Protein AF-A0A7D7VFI4-F1 (afdb_monomer_lite)

Secondary structure (DSSP, 8-state):
------TTS-HHHHHHHHHHHHHHHTSTT--S--HHHHHHHHHHHHHHHGGG--TTT--HHHHHHHHHHHHHHHHHHHHHHHHHH-------GGGG---SS----PPPPGGGHHHHHHHHHHHHHHHHHTS-HHHHHHHHHHTT--HHHHHHHH---HHHHHHHHHHHHHHHHHTTGGGG--

Sequence (182 aa):
MSKNKYQGINPYVVNQVRYHAYSLMRHSAIHGVEVEDLEQELMLDYLSRKQAYDPEKAKWSTFVDRILNHKCASLIEAARAQKRGSGISDFSLDAWLEDKDGEDNALPDPATEDLTSRDLQIDLEQAVQQMPPHLVLLMVDLRTLSISEISRKTKTPRSTLYGTLSELLGSLKERGFAEYLH

Radius of gyration: 29.18 Å; chains: 1; bounding box: 67×43×74 Å

pLDDT: mean 77.19, std 15.56, range [42.81, 94.88]

Structure (mmCIF, N/CA/C/O backbone):
data_AF-A0A7D7VFI4-F1
#
_entry.id   AF-A0A7D7VFI4-F1
#
loop_
_atom_site.group_PDB
_atom_site.id
_atom_site.type_symbol
_atom_site.label_atom_id
_atom_site.label_alt_id
_atom_site.label_comp_id
_atom_site.label_asym_id
_atom_site.label_entity_id
_atom_site.label_seq_id
_atom_site.pdbx_PDB_ins_code
_atom_site.Cartn_x
_atom_site.Cartn_y
_atom_site.Cartn_z
_atom_site.occupancy
_atom_site.B_iso_or_equiv
_atom_site.auth_seq_id
_atom_site.auth_comp_id
_atom_site.auth_asym_id
_atom_site.auth_atom_id
_atom_site.pdbx_PDB_model_num
ATOM 1 N N . MET A 1 1 ? -15.579 16.647 4.487 1.00 54.84 1 MET A N 1
ATOM 2 C CA . MET A 1 1 ? -16.033 15.671 5.505 1.00 54.84 1 MET A CA 1
ATOM 3 C C . MET A 1 1 ? -16.371 14.392 4.770 1.00 54.84 1 MET A C 1
ATOM 5 O O . MET A 1 1 ? -17.039 14.506 3.751 1.00 54.84 1 MET A O 1
ATOM 9 N N . SER A 1 2 ? -15.909 13.240 5.265 1.00 67.75 2 SER A N 1
ATOM 10 C CA . SER A 1 2 ? -16.168 11.939 4.633 1.00 67.75 2 SER A CA 1
ATOM 11 C C . SER A 1 2 ? -17.663 11.684 4.421 1.00 67.75 2 SER A C 1
ATOM 13 O O . SER A 1 2 ? -18.485 11.972 5.301 1.00 67.75 2 SER A O 1
ATOM 15 N N . LYS A 1 3 ? -18.005 11.136 3.249 1.00 77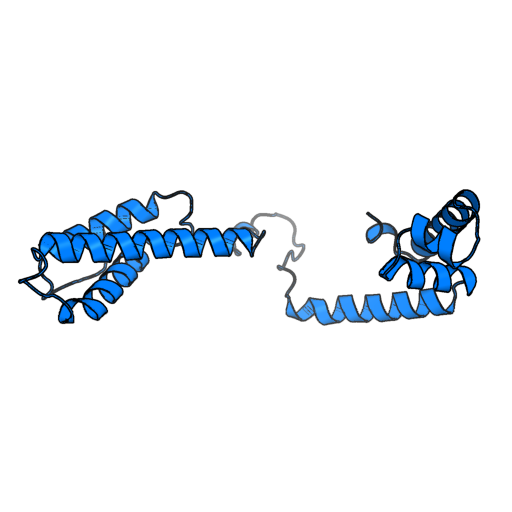.44 3 LYS A N 1
ATOM 16 C CA . LYS A 1 3 ? -19.378 10.739 2.886 1.00 77.44 3 LYS A CA 1
ATOM 17 C C . LYS A 1 3 ? -19.808 9.402 3.510 1.00 77.44 3 LYS A C 1
ATOM 19 O O . LYS A 1 3 ? -21.003 9.094 3.498 1.00 77.44 3 LYS A O 1
ATOM 24 N N . ASN A 1 4 ? -18.879 8.624 4.078 1.00 80.00 4 ASN A N 1
ATOM 25 C CA . ASN A 1 4 ? -19.173 7.306 4.639 1.00 80.00 4 ASN A CA 1
ATOM 26 C C . ASN A 1 4 ? -20.028 7.401 5.913 1.00 80.00 4 ASN A C 1
ATOM 28 O O . ASN A 1 4 ? -19.725 8.133 6.864 1.00 80.00 4 ASN A O 1
ATOM 32 N N . LYS A 1 5 ? -21.104 6.606 5.949 1.00 83.69 5 LYS A N 1
ATOM 33 C CA . LYS A 1 5 ? -22.036 6.523 7.081 1.00 83.69 5 LYS A CA 1
ATOM 34 C C . LYS A 1 5 ? -21.865 5.187 7.801 1.00 83.69 5 LYS A C 1
ATOM 36 O O . LYS A 1 5 ? -22.247 4.148 7.280 1.00 83.69 5 LYS A O 1
ATOM 41 N N . TYR A 1 6 ? -21.364 5.229 9.033 1.00 84.56 6 TYR A N 1
ATOM 42 C CA . TYR A 1 6 ? -21.128 4.044 9.871 1.00 84.56 6 TYR A CA 1
ATOM 43 C C . TYR A 1 6 ? -22.179 3.886 10.980 1.00 84.56 6 TYR A C 1
ATOM 45 O O . TYR A 1 6 ? -21.848 3.676 12.148 1.00 84.56 6 TYR A O 1
ATOM 53 N N . GLN A 1 7 ? -23.462 4.041 10.637 1.00 82.00 7 GLN A N 1
ATOM 54 C CA . GLN A 1 7 ? -24.551 3.886 11.608 1.00 82.00 7 GLN A CA 1
ATOM 55 C C . GLN A 1 7 ? -24.523 2.476 12.223 1.00 82.00 7 GLN A C 1
ATOM 57 O O . GLN A 1 7 ? -24.400 1.485 11.511 1.00 82.00 7 GLN A O 1
ATOM 62 N N . GLY A 1 8 ? -24.608 2.392 13.554 1.00 82.69 8 GLY A N 1
ATOM 63 C CA . GLY A 1 8 ? -24.552 1.123 14.293 1.00 82.69 8 GLY A CA 1
ATOM 64 C C . GLY A 1 8 ? -23.143 0.632 14.656 1.00 82.69 8 GLY A C 1
ATOM 65 O O . GLY A 1 8 ? -23.020 -0.365 15.366 1.00 82.69 8 GLY A O 1
ATOM 66 N N . ILE A 1 9 ? -22.080 1.326 14.237 1.00 88.81 9 ILE A N 1
ATOM 67 C CA . ILE A 1 9 ? -20.708 1.053 14.690 1.00 88.81 9 ILE A CA 1
ATOM 68 C C . ILE A 1 9 ? -20.384 1.903 15.921 1.00 88.81 9 ILE A C 1
ATOM 70 O O . ILE A 1 9 ? -20.854 3.032 16.060 1.00 88.81 9 ILE A O 1
ATOM 74 N N . ASN A 1 10 ? -19.562 1.361 16.825 1.00 88.81 10 ASN A N 1
ATOM 75 C CA . ASN A 1 10 ? -19.103 2.081 18.009 1.00 88.81 10 ASN A CA 1
ATOM 76 C C . ASN A 1 10 ? -18.428 3.417 17.602 1.00 88.81 10 ASN A C 1
ATOM 78 O O . ASN A 1 10 ? -17.465 3.383 16.829 1.00 88.81 10 ASN A O 1
ATOM 82 N N . PRO A 1 11 ? -18.868 4.575 18.141 1.00 89.06 11 PRO A N 1
ATOM 83 C CA . PRO A 1 11 ? -18.319 5.886 17.787 1.00 89.06 11 PRO A CA 1
ATOM 84 C C . PRO A 1 11 ? -16.804 6.014 17.989 1.00 89.06 11 PRO A C 1
ATOM 86 O O . PRO A 1 11 ? -16.144 6.702 17.214 1.00 89.06 11 PRO A O 1
ATOM 89 N N . TYR A 1 12 ? -16.239 5.322 18.986 1.00 89.69 12 TYR A N 1
ATOM 90 C CA . TYR A 1 12 ? -14.790 5.266 19.197 1.00 89.69 12 TYR A CA 1
ATOM 91 C C . TYR A 1 12 ? -14.075 4.712 17.964 1.00 89.69 12 TYR A C 1
ATOM 93 O O . TYR A 1 12 ? -13.130 5.317 17.468 1.00 89.69 12 TYR A O 1
ATOM 101 N N . VAL A 1 13 ? -14.565 3.587 17.437 1.00 92.00 13 VAL A N 1
ATOM 102 C CA . VAL A 1 13 ? -13.970 2.918 16.274 1.00 92.00 13 VAL A CA 1
ATOM 103 C C . VAL A 1 13 ? -14.071 3.811 15.045 1.00 92.00 13 VAL A C 1
ATOM 105 O O . VAL A 1 13 ? -13.092 3.969 14.328 1.00 92.00 13 VAL A O 1
ATOM 108 N N . VAL A 1 14 ? -15.223 4.451 14.834 1.00 93.06 14 VAL A N 1
ATOM 109 C CA . VAL A 1 14 ? -15.415 5.385 13.715 1.00 93.06 14 VAL A CA 1
ATOM 110 C C . VAL A 1 14 ? -14.419 6.545 13.787 1.00 93.06 14 VAL A C 1
ATOM 112 O O . VAL A 1 14 ? -13.817 6.898 12.776 1.00 93.06 14 VAL A O 1
ATOM 115 N N . ASN A 1 15 ? -14.205 7.118 14.973 1.00 92.62 15 ASN A N 1
ATOM 116 C CA . ASN A 1 15 ? -13.236 8.197 15.153 1.00 92.62 15 ASN A CA 1
ATOM 117 C C . ASN A 1 15 ? -11.796 7.732 14.899 1.00 92.62 15 ASN A C 1
ATOM 119 O O . ASN A 1 15 ? -11.049 8.449 14.237 1.00 92.62 15 ASN A O 1
ATOM 123 N N . GLN A 1 16 ? -11.424 6.535 15.366 1.00 93.25 16 GLN A N 1
ATOM 124 C CA . GLN A 1 16 ? -10.101 5.964 15.104 1.00 93.25 16 GLN A CA 1
ATOM 125 C C . GLN A 1 16 ? -9.882 5.690 13.613 1.00 93.25 16 GLN A C 1
ATOM 127 O O . GLN A 1 16 ? -8.856 6.077 13.062 1.00 93.25 16 GLN A O 1
ATOM 132 N N . VAL A 1 17 ? -10.865 5.097 12.932 1.00 93.06 17 VAL A N 1
ATOM 133 C CA . VAL A 1 17 ? -10.806 4.847 11.483 1.00 93.06 17 VAL A CA 1
ATOM 134 C C . VAL A 1 17 ? -10.596 6.148 10.715 1.00 93.06 17 VAL A C 1
ATOM 136 O O . VAL A 1 17 ? -9.681 6.232 9.902 1.00 93.06 17 VAL A O 1
ATOM 139 N N . ARG A 1 18 ? -11.378 7.190 11.024 1.00 93.38 18 ARG A N 1
ATOM 140 C CA . ARG A 1 18 ? -11.222 8.512 10.400 1.00 93.38 18 ARG A CA 1
ATOM 141 C C . ARG A 1 18 ? -9.839 9.093 10.661 1.00 93.38 18 ARG A C 1
ATOM 143 O O . ARG A 1 18 ? -9.180 9.541 9.730 1.00 93.38 18 ARG A O 1
ATOM 150 N N . TYR A 1 19 ? -9.385 9.072 11.912 1.00 92.94 19 TYR A N 1
ATOM 151 C CA . TYR A 1 19 ? -8.067 9.581 12.286 1.00 92.94 19 TYR A CA 1
ATOM 152 C C . TYR A 1 19 ? -6.944 8.897 11.491 1.00 92.94 19 TYR A C 1
ATOM 154 O O . TYR A 1 19 ? -6.107 9.575 10.892 1.00 92.94 19 TYR A O 1
ATOM 162 N N . HIS A 1 20 ? -6.964 7.566 11.425 1.00 91.25 20 HIS A N 1
ATOM 163 C CA . HIS A 1 20 ? -5.976 6.789 10.685 1.00 91.25 20 HIS A CA 1
ATOM 164 C C . HIS A 1 20 ? -6.063 7.010 9.170 1.00 91.25 20 HIS A C 1
ATOM 166 O O . HIS A 1 20 ? -5.024 7.161 8.532 1.00 91.25 20 HIS A O 1
ATOM 172 N N . ALA A 1 21 ? -7.264 7.121 8.597 1.00 92.50 21 ALA A N 1
ATOM 173 C CA . ALA A 1 21 ? -7.446 7.443 7.181 1.00 92.50 21 ALA A CA 1
ATOM 174 C C . ALA A 1 21 ? -6.874 8.827 6.826 1.00 92.50 21 ALA A C 1
ATOM 176 O O . ALA A 1 21 ? -6.105 8.960 5.875 1.00 92.50 21 ALA A O 1
ATOM 177 N N . TYR A 1 22 ? -7.159 9.852 7.639 1.00 89.94 22 TYR A N 1
ATOM 178 C CA . TYR A 1 22 ? -6.567 11.184 7.470 1.00 89.94 22 TYR A CA 1
ATOM 179 C C . TYR A 1 22 ? -5.041 11.174 7.621 1.00 89.94 22 TYR A C 1
ATOM 181 O O . TYR A 1 22 ? -4.351 11.930 6.935 1.00 89.94 22 TYR A O 1
ATOM 189 N N . SER A 1 23 ? -4.507 10.342 8.518 1.00 88.81 23 SER A N 1
ATOM 190 C CA . SER A 1 23 ? -3.064 10.167 8.681 1.00 88.81 23 SER A CA 1
ATOM 191 C C . SER A 1 23 ? -2.430 9.497 7.457 1.00 88.81 23 SER A C 1
ATOM 193 O O . SER A 1 23 ? -1.407 9.980 6.974 1.00 88.81 23 SER A O 1
ATOM 195 N N . LEU A 1 24 ? -3.063 8.453 6.909 1.00 90.44 24 LEU A N 1
ATOM 196 C CA . LEU A 1 24 ? -2.618 7.752 5.701 1.00 90.44 24 LEU A CA 1
ATOM 197 C C . LEU A 1 24 ? -2.624 8.655 4.467 1.00 90.44 24 LEU A C 1
ATOM 199 O O . LEU A 1 24 ? -1.646 8.665 3.731 1.00 90.44 24 LEU A O 1
ATOM 203 N N . MET A 1 25 ? -3.664 9.469 4.279 1.00 88.50 25 MET A N 1
ATOM 204 C CA . MET A 1 25 ? -3.749 10.417 3.160 1.00 88.50 25 MET A CA 1
ATOM 205 C C . MET A 1 25 ? -2.599 11.442 3.154 1.00 88.50 25 MET A C 1
ATOM 207 O O . MET A 1 25 ? -2.216 11.950 2.107 1.00 88.50 25 MET A O 1
ATOM 211 N N . ARG A 1 26 ? -2.023 11.757 4.322 1.00 85.44 26 ARG A N 1
ATOM 212 C CA . ARG A 1 26 ? -0.860 12.656 4.436 1.00 85.44 26 ARG A CA 1
ATOM 213 C C . ARG A 1 26 ? 0.475 11.946 4.209 1.00 85.44 26 ARG A C 1
ATOM 215 O O . ARG A 1 26 ? 1.515 12.603 4.191 1.00 85.44 26 ARG A O 1
ATOM 222 N N . HIS A 1 27 ? 0.477 10.621 4.107 1.00 86.62 27 HIS A N 1
ATOM 223 C CA . HIS A 1 27 ? 1.693 9.835 3.989 1.00 86.62 27 HIS A CA 1
ATOM 224 C C . HIS A 1 27 ? 2.205 9.848 2.543 1.00 86.62 27 HIS A C 1
ATOM 226 O O . HIS A 1 27 ? 1.475 9.532 1.613 1.00 86.62 27 HIS A O 1
ATOM 232 N N . SER A 1 28 ? 3.500 10.107 2.348 1.00 82.44 28 SER A N 1
ATOM 233 C CA . SER A 1 28 ? 4.142 10.267 1.027 1.00 82.44 28 SER A CA 1
ATOM 234 C C . SER A 1 28 ? 4.177 9.020 0.137 1.00 82.44 28 SER A C 1
ATOM 236 O O . SER A 1 28 ? 4.740 9.060 -0.950 1.00 82.44 28 SER A O 1
ATOM 238 N N . ALA A 1 29 ? 3.652 7.896 0.616 1.00 82.31 29 ALA A N 1
ATOM 239 C CA . ALA A 1 29 ? 3.524 6.669 -0.166 1.00 82.31 29 ALA A CA 1
ATOM 240 C C . ALA A 1 29 ? 2.102 6.474 -0.706 1.00 82.31 29 ALA A C 1
ATOM 242 O O . ALA A 1 29 ? 1.907 5.627 -1.564 1.00 82.31 29 ALA A O 1
ATOM 243 N N . ILE A 1 30 ? 1.126 7.218 -0.182 1.00 83.00 30 ILE A N 1
ATOM 244 C CA . ILE A 1 30 ? -0.282 7.108 -0.545 1.00 83.00 30 ILE A CA 1
ATOM 245 C C . ILE A 1 30 ? -0.603 8.278 -1.476 1.00 83.00 30 ILE A C 1
ATOM 247 O O . ILE A 1 30 ? -0.514 9.440 -1.079 1.00 83.00 30 ILE A O 1
ATOM 251 N N . HIS A 1 31 ? -0.942 7.970 -2.724 1.00 79.56 31 HIS A N 1
ATOM 252 C CA . HIS A 1 31 ? -1.282 8.945 -3.759 1.00 79.56 31 HIS A CA 1
ATOM 253 C C . HIS A 1 31 ? -2.489 8.443 -4.550 1.00 79.56 31 HIS A C 1
ATOM 255 O O . HIS A 1 31 ? -2.642 7.236 -4.705 1.00 79.56 31 HIS A O 1
ATOM 261 N N . GLY A 1 32 ? -3.332 9.358 -5.035 1.00 79.62 32 GLY A N 1
ATOM 262 C CA . GLY A 1 32 ? -4.475 9.015 -5.893 1.00 79.62 32 GLY A CA 1
ATOM 263 C C . GLY A 1 32 ? -5.609 8.244 -5.207 1.00 79.62 32 GLY A C 1
ATOM 264 O O . GLY A 1 32 ? -6.452 7.687 -5.897 1.00 79.62 32 GLY A O 1
ATOM 265 N N . VAL A 1 33 ? -5.635 8.192 -3.870 1.00 82.25 33 VAL A N 1
ATOM 266 C CA . VAL A 1 33 ? -6.675 7.499 -3.094 1.00 82.25 33 VAL A CA 1
ATOM 267 C C . VAL A 1 33 ? -7.460 8.517 -2.276 1.00 82.25 33 VAL A C 1
ATOM 269 O O . VAL A 1 33 ? -6.863 9.329 -1.562 1.00 82.25 33 VAL A O 1
ATOM 272 N N . GLU A 1 34 ? -8.787 8.453 -2.352 1.00 86.31 34 GLU A N 1
ATOM 273 C CA . GLU A 1 34 ? -9.670 9.315 -1.572 1.00 86.31 34 GLU A CA 1
ATOM 274 C C . GLU A 1 34 ? -9.705 8.879 -0.099 1.00 86.31 34 GLU A C 1
ATOM 276 O O . GLU A 1 34 ? -9.523 7.708 0.252 1.00 86.31 34 GLU A O 1
ATOM 281 N N . VAL A 1 35 ? -9.963 9.827 0.807 1.00 88.06 35 VAL A N 1
ATOM 282 C CA . VAL A 1 35 ? -10.023 9.514 2.245 1.00 88.06 35 VAL A CA 1
ATOM 283 C C . VAL A 1 35 ? -11.140 8.515 2.553 1.00 88.06 35 VAL A C 1
ATOM 285 O O . VAL A 1 35 ? -10.985 7.673 3.435 1.00 88.06 35 VAL A O 1
ATOM 288 N N . GLU A 1 36 ? -12.242 8.567 1.807 1.00 88.88 36 GLU A N 1
ATOM 289 C CA . GLU A 1 36 ? -13.358 7.636 1.915 1.00 88.88 36 GLU A CA 1
ATOM 290 C C . GLU A 1 36 ? -12.948 6.185 1.636 1.00 88.88 36 GLU A C 1
ATOM 292 O O . GLU A 1 36 ? -13.434 5.291 2.334 1.00 88.88 36 GLU A O 1
ATOM 297 N N . ASP A 1 37 ? -12.050 5.950 0.679 1.00 89.69 37 ASP A N 1
ATOM 298 C CA . ASP A 1 37 ? -11.578 4.605 0.338 1.00 89.69 37 ASP A CA 1
ATOM 299 C C . ASP A 1 37 ? -10.697 4.052 1.461 1.00 89.69 37 ASP A C 1
ATOM 301 O O . ASP A 1 37 ? -10.879 2.921 1.917 1.00 89.69 37 ASP A O 1
ATOM 305 N N . LEU A 1 38 ? -9.803 4.888 2.001 1.00 90.81 38 LEU A N 1
ATOM 306 C CA . LEU A 1 38 ? -8.969 4.533 3.153 1.00 90.81 38 LEU A CA 1
ATOM 307 C C . LEU A 1 38 ? -9.817 4.221 4.393 1.00 90.81 38 LEU A C 1
ATOM 309 O O . LEU A 1 38 ? -9.535 3.268 5.121 1.00 90.81 38 LEU A O 1
ATOM 313 N N . GLU A 1 39 ? -10.870 5.002 4.644 1.00 93.81 39 GLU A N 1
ATOM 314 C CA . GLU A 1 39 ? -11.800 4.735 5.741 1.00 93.81 39 GLU A CA 1
ATOM 315 C C . GLU A 1 39 ? -12.542 3.402 5.560 1.00 93.81 39 GLU A C 1
ATOM 317 O O . GLU A 1 39 ? -12.701 2.651 6.528 1.00 93.81 39 GLU A O 1
ATOM 322 N N . GLN A 1 40 ? -13.002 3.091 4.343 1.00 92.56 40 GLN A N 1
ATOM 323 C CA . GLN A 1 40 ? -13.668 1.820 4.051 1.00 92.56 40 GLN A CA 1
ATOM 324 C C . GLN A 1 40 ? -12.724 0.638 4.250 1.00 92.56 40 GLN A C 1
ATOM 326 O O . GLN A 1 40 ? -13.079 -0.308 4.950 1.00 92.56 40 GLN A O 1
ATOM 331 N N . GLU A 1 41 ? -11.508 0.724 3.723 1.00 93.81 41 GLU A N 1
ATOM 332 C CA . GLU A 1 41 ? -10.495 -0.324 3.818 1.00 93.81 41 GLU A CA 1
ATOM 333 C C . GLU A 1 41 ? -10.129 -0.641 5.283 1.00 93.81 41 GLU A C 1
ATOM 335 O O . GLU A 1 41 ? -10.028 -1.805 5.687 1.00 93.81 41 GLU A O 1
ATOM 340 N N . LEU A 1 42 ? -9.999 0.397 6.118 1.00 93.81 42 LEU A N 1
ATOM 341 C CA . LEU A 1 42 ? -9.780 0.262 7.561 1.00 93.81 42 LEU A CA 1
ATOM 342 C C . LEU A 1 42 ? -11.003 -0.319 8.289 1.00 93.81 42 LEU A C 1
ATOM 344 O O . LEU A 1 42 ? -10.856 -1.172 9.169 1.00 93.81 42 LEU A O 1
ATOM 348 N N . MET A 1 43 ? -12.214 0.119 7.934 1.00 94.88 43 MET A N 1
ATOM 349 C CA . MET A 1 43 ? -13.448 -0.390 8.537 1.00 94.88 43 MET A CA 1
ATOM 350 C C . MET A 1 43 ? -13.685 -1.866 8.192 1.00 94.88 43 MET A C 1
ATOM 352 O O . MET A 1 43 ? -14.097 -2.635 9.062 1.00 94.88 43 MET A O 1
ATOM 356 N N . LEU A 1 44 ? -13.411 -2.275 6.952 1.00 94.19 44 LEU A N 1
ATOM 357 C CA . LEU A 1 44 ? -13.527 -3.663 6.502 1.00 94.19 44 LEU A CA 1
ATOM 358 C C . LEU A 1 44 ? -12.576 -4.578 7.279 1.00 94.19 44 LEU A C 1
ATOM 360 O O . LEU A 1 44 ? -13.008 -5.614 7.792 1.00 94.19 44 LEU A O 1
ATOM 364 N N . ASP A 1 45 ? -11.313 -4.172 7.448 1.00 93.38 45 ASP A N 1
ATOM 365 C CA . ASP A 1 45 ? -10.346 -4.951 8.228 1.00 93.38 45 ASP A CA 1
ATOM 366 C C . ASP A 1 45 ? -10.787 -5.077 9.696 1.00 93.38 45 ASP A C 1
ATOM 368 O O . ASP A 1 45 ? -10.828 -6.187 10.235 1.00 93.38 45 ASP A O 1
ATOM 372 N N . TYR A 1 46 ? -11.255 -3.986 10.312 1.00 93.75 46 TYR A N 1
ATOM 373 C CA . TYR A 1 46 ? -11.848 -4.034 11.651 1.00 93.75 46 TYR A CA 1
ATOM 374 C C . TYR A 1 46 ? -13.043 -5.000 11.729 1.00 93.75 46 TYR A C 1
ATOM 376 O O . TYR A 1 46 ? -13.087 -5.851 12.620 1.00 93.75 46 TYR A O 1
ATOM 384 N N . LEU A 1 47 ? -14.008 -4.911 10.807 1.00 93.38 47 LEU A N 1
ATOM 385 C CA . LEU A 1 47 ? -15.204 -5.758 10.816 1.00 93.38 47 LEU A CA 1
ATOM 386 C C . LEU A 1 47 ? -14.870 -7.242 10.651 1.00 93.38 47 LEU A C 1
ATOM 388 O O .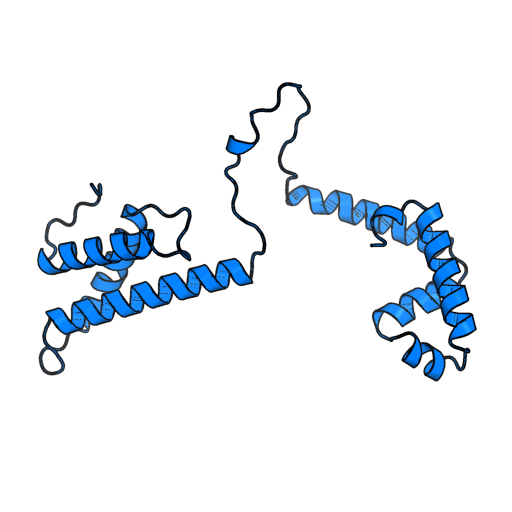 LEU A 1 47 ? -15.520 -8.072 11.289 1.00 93.38 47 LEU A O 1
ATOM 392 N N . SER A 1 48 ? -13.856 -7.563 9.846 1.00 92.56 48 SER A N 1
ATOM 393 C CA . SER A 1 48 ? -13.389 -8.937 9.646 1.00 92.56 48 SER A CA 1
ATOM 394 C C . SER A 1 48 ? -12.734 -9.524 10.901 1.00 92.56 48 SER A C 1
ATOM 396 O O . SER A 1 48 ? -12.893 -10.707 11.193 1.00 92.56 48 SER A O 1
ATOM 398 N N . ARG A 1 49 ? -12.044 -8.692 11.693 1.00 91.00 49 ARG A N 1
ATOM 399 C CA . ARG A 1 49 ? -11.270 -9.133 12.862 1.00 91.00 49 ARG A CA 1
ATOM 400 C C . ARG A 1 49 ? -12.004 -8.973 14.184 1.00 91.00 49 ARG A C 1
ATOM 402 O O . ARG A 1 49 ? -11.612 -9.616 15.152 1.00 91.00 49 ARG A O 1
ATOM 409 N N . LYS A 1 50 ? -13.075 -8.173 14.255 1.00 90.06 50 LYS A N 1
ATOM 410 C CA . LYS A 1 50 ? -13.777 -7.857 15.517 1.00 90.06 50 LYS A CA 1
ATOM 411 C C . LYS A 1 50 ? -14.202 -9.091 16.316 1.00 90.06 50 LYS A C 1
ATOM 413 O O . LYS A 1 50 ? -14.232 -9.036 17.539 1.00 90.06 50 LYS A O 1
ATOM 418 N N . GLN A 1 51 ? -14.534 -10.190 15.633 1.00 89.25 51 GLN A N 1
ATOM 419 C CA . GLN A 1 51 ? -14.985 -11.437 16.261 1.00 89.25 51 GLN A CA 1
ATOM 420 C C . GLN A 1 51 ? -13.859 -12.167 17.005 1.00 89.25 51 GLN A C 1
ATOM 422 O O . GLN A 1 51 ? -14.137 -12.957 17.897 1.00 89.25 51 GLN A O 1
ATOM 427 N N . ALA A 1 52 ? -12.598 -11.881 16.674 1.00 89.19 52 ALA A N 1
ATOM 428 C CA . ALA A 1 52 ? -11.427 -12.440 17.340 1.00 89.19 52 ALA A CA 1
ATOM 429 C C . ALA A 1 52 ? -11.028 -11.667 18.612 1.00 89.19 52 ALA A C 1
ATOM 431 O O . ALA A 1 52 ? -9.972 -11.939 19.186 1.00 89.19 52 ALA A O 1
ATOM 432 N N . TYR A 1 53 ? -11.824 -10.677 19.032 1.00 91.75 53 TYR A N 1
ATOM 433 C CA . TYR A 1 53 ? -11.555 -9.946 20.261 1.00 91.75 53 TYR A CA 1
ATOM 434 C C . TYR A 1 53 ? -11.683 -10.849 21.481 1.00 91.75 53 TYR A C 1
ATOM 436 O O . TYR A 1 53 ? -12.690 -11.527 21.677 1.00 91.75 53 TYR A O 1
ATOM 444 N N . ASP A 1 54 ? -10.655 -10.791 22.317 1.00 89.75 54 ASP A N 1
ATOM 445 C CA . ASP A 1 54 ? -10.534 -11.575 23.530 1.00 89.75 54 ASP A CA 1
ATOM 446 C C . ASP A 1 54 ? -10.236 -10.622 24.704 1.00 89.75 54 ASP A C 1
ATOM 448 O O . ASP A 1 54 ? -9.131 -10.060 24.769 1.00 89.75 54 ASP A O 1
ATOM 452 N N . PRO A 1 55 ? -11.209 -10.387 25.605 1.00 89.75 55 PRO A N 1
ATOM 453 C CA . PRO A 1 55 ? -11.054 -9.445 26.709 1.00 89.75 55 PRO A CA 1
ATOM 454 C C . PRO A 1 55 ? -10.004 -9.879 27.738 1.00 89.75 55 PRO A C 1
ATOM 456 O O . PRO A 1 55 ? -9.437 -9.012 28.402 1.00 89.75 55 PRO A O 1
ATOM 459 N N . GLU A 1 56 ? -9.681 -11.173 27.827 1.00 92.00 56 GLU A N 1
ATOM 460 C CA . GLU A 1 56 ? -8.640 -11.687 28.729 1.00 92.00 56 GLU A CA 1
ATOM 461 C C . GLU A 1 56 ? -7.230 -11.298 28.256 1.00 92.00 56 GLU A C 1
ATOM 463 O O . GLU A 1 56 ? -6.292 -11.217 29.048 1.00 92.00 56 GLU A O 1
ATOM 468 N N . LYS A 1 57 ? -7.062 -11.022 26.955 1.00 86.62 57 LYS A N 1
ATOM 469 C CA . LYS A 1 57 ? -5.762 -10.669 26.363 1.00 86.62 57 LYS A CA 1
ATOM 470 C C . LYS A 1 57 ? -5.503 -9.170 26.321 1.00 86.62 57 LYS A C 1
ATOM 472 O O . LYS A 1 57 ? -4.348 -8.755 26.416 1.00 86.62 57 LYS A O 1
ATOM 477 N N . ALA A 1 58 ? -6.536 -8.353 26.104 1.00 89.12 58 ALA A N 1
ATOM 478 C CA . ALA A 1 58 ? -6.374 -6.909 25.967 1.00 89.12 58 ALA A CA 1
ATOM 479 C C . ALA A 1 58 ? -7.677 -6.120 26.162 1.00 89.12 58 ALA A C 1
ATOM 481 O O . ALA A 1 58 ? -8.791 -6.587 25.914 1.00 89.12 58 ALA A O 1
ATOM 482 N N . LYS A 1 59 ? -7.515 -4.835 26.496 1.00 92.19 59 LYS A N 1
ATOM 483 C CA . LYS A 1 59 ? -8.605 -3.857 26.426 1.00 92.19 59 LYS A CA 1
ATOM 484 C C . LYS A 1 59 ? -9.064 -3.673 24.978 1.00 92.19 59 LYS A C 1
ATOM 486 O O . LYS A 1 59 ? -8.251 -3.677 24.054 1.00 92.19 59 LYS A O 1
ATOM 491 N N . TRP A 1 60 ? -10.361 -3.432 24.801 1.00 89.56 60 TRP A N 1
ATOM 492 C CA . TRP A 1 60 ? -10.979 -3.209 23.492 1.00 89.56 60 TRP A CA 1
ATOM 493 C C . TRP A 1 60 ? -10.297 -2.100 22.676 1.00 89.56 60 TRP A C 1
ATOM 495 O O . TRP A 1 60 ? -10.017 -2.292 21.497 1.00 89.56 60 TRP A O 1
ATOM 505 N N . SER A 1 61 ? -9.961 -0.968 23.304 1.00 90.00 61 SER A N 1
ATOM 506 C CA . SER A 1 61 ? -9.256 0.135 22.636 1.00 90.00 61 SER A CA 1
ATOM 507 C C . SER A 1 61 ? -7.904 -0.305 22.077 1.00 90.00 61 SER A C 1
ATOM 509 O O . SER A 1 61 ? -7.621 -0.076 20.910 1.00 90.00 61 SER A O 1
ATOM 511 N N . THR A 1 62 ? -7.112 -1.032 22.867 1.00 89.50 62 THR A N 1
ATOM 512 C CA . THR A 1 62 ? -5.810 -1.566 22.445 1.00 89.50 62 THR A CA 1
ATOM 513 C C . THR A 1 62 ? -5.943 -2.542 21.281 1.00 89.50 62 THR A C 1
ATOM 515 O O . THR A 1 62 ? -5.108 -2.542 20.379 1.00 89.50 62 THR A O 1
ATOM 518 N N . PHE A 1 63 ? -6.985 -3.374 21.284 1.00 90.50 63 PHE A N 1
ATOM 519 C CA . PHE A 1 63 ? -7.267 -4.285 20.179 1.00 90.50 63 PHE A CA 1
ATOM 520 C C . PHE A 1 63 ? -7.590 -3.525 18.884 1.00 90.50 63 PHE A C 1
ATOM 522 O O . PHE A 1 63 ? -6.989 -3.805 17.847 1.00 90.50 63 PHE A O 1
ATOM 529 N N . VAL A 1 64 ? -8.481 -2.531 18.961 1.00 91.69 64 VAL A N 1
ATOM 530 C CA . VAL A 1 64 ? -8.851 -1.671 17.825 1.00 91.69 64 VAL A CA 1
ATOM 531 C C . VAL A 1 64 ? -7.632 -0.926 17.285 1.00 91.69 64 VAL A C 1
ATOM 533 O O . VAL A 1 64 ? -7.344 -1.024 16.094 1.00 91.69 64 VAL A O 1
ATOM 536 N N . ASP A 1 65 ? -6.877 -0.250 18.151 1.00 90.19 65 ASP A N 1
ATOM 537 C CA . ASP A 1 65 ? -5.696 0.517 17.750 1.00 90.19 65 ASP A CA 1
ATOM 538 C C . ASP A 1 65 ? -4.658 -0.394 17.084 1.00 90.19 65 ASP A C 1
ATOM 540 O O . ASP A 1 65 ? -4.039 -0.030 16.085 1.00 90.19 65 ASP A O 1
ATOM 544 N N . ARG A 1 66 ? -4.469 -1.614 17.599 1.00 92.06 66 ARG A N 1
ATOM 545 C CA . ARG A 1 66 ? -3.512 -2.568 17.031 1.00 92.06 66 ARG A CA 1
ATOM 546 C C . ARG A 1 66 ? -3.928 -3.036 15.640 1.00 92.06 66 ARG A C 1
ATOM 548 O O . ARG A 1 66 ? -3.082 -3.081 14.751 1.00 92.06 66 ARG A O 1
ATOM 555 N N . ILE A 1 67 ? -5.207 -3.350 15.440 1.00 93.69 67 ILE A N 1
ATOM 556 C CA . ILE A 1 67 ? -5.746 -3.725 14.126 1.00 93.69 67 ILE A CA 1
ATOM 557 C C . ILE A 1 67 ? -5.533 -2.598 13.118 1.00 93.69 67 ILE A C 1
ATOM 559 O O . ILE A 1 67 ? -4.924 -2.818 12.071 1.00 93.69 67 ILE A O 1
ATOM 563 N N . LEU A 1 68 ? -5.967 -1.384 13.463 1.00 93.44 68 LEU A N 1
ATOM 564 C CA . LE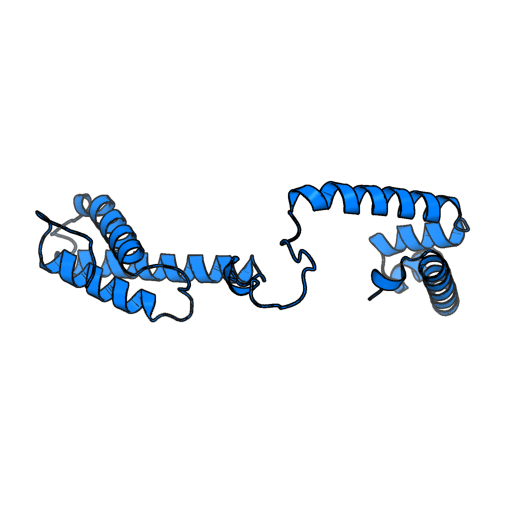U A 1 68 ? -5.884 -0.242 12.559 1.00 93.44 68 LEU A CA 1
ATOM 565 C C . LEU A 1 68 ? -4.429 0.099 12.223 1.00 93.44 68 LEU A C 1
ATOM 567 O O . LEU A 1 68 ? -4.112 0.301 11.053 1.00 93.44 68 LEU A O 1
ATOM 571 N N . ASN A 1 69 ? -3.518 0.066 13.201 1.00 92.12 69 ASN A N 1
ATOM 572 C CA . ASN A 1 69 ? -2.092 0.299 12.959 1.00 92.12 69 ASN A CA 1
ATOM 573 C C . ASN A 1 69 ? -1.471 -0.761 12.037 1.00 92.12 69 ASN A C 1
ATOM 575 O O . ASN A 1 69 ? -0.724 -0.414 11.120 1.00 92.12 69 ASN A O 1
ATOM 579 N N . HIS A 1 70 ? -1.791 -2.044 12.236 1.00 93.50 70 HIS A N 1
ATOM 580 C CA . HIS A 1 70 ? -1.306 -3.106 11.352 1.00 93.50 70 HIS A CA 1
ATOM 581 C C . HIS A 1 70 ? -1.828 -2.943 9.923 1.00 93.50 70 HIS A C 1
ATOM 583 O O . HIS A 1 70 ? -1.065 -3.125 8.969 1.00 93.50 70 HIS A O 1
ATOM 589 N N . LYS A 1 71 ? -3.099 -2.561 9.758 1.00 93.88 71 LYS A N 1
ATOM 590 C CA . LYS A 1 71 ? -3.670 -2.302 8.436 1.00 93.88 71 LYS A CA 1
ATOM 591 C C . LYS A 1 71 ? -3.028 -1.083 7.771 1.00 93.88 71 LYS A C 1
ATOM 593 O O . LYS A 1 71 ? -2.624 -1.195 6.617 1.00 93.88 71 LYS A O 1
ATOM 598 N N . CYS A 1 72 ? -2.831 0.021 8.497 1.00 92.00 72 CYS A N 1
ATOM 599 C CA . CYS A 1 72 ? -2.109 1.199 7.997 1.00 92.00 72 CYS A CA 1
ATOM 600 C C . CYS A 1 72 ? -0.710 0.836 7.483 1.00 92.00 72 CYS A C 1
ATOM 602 O O . CYS A 1 72 ? -0.347 1.195 6.366 1.00 92.00 72 CYS A O 1
ATOM 604 N N . ALA A 1 73 ? 0.062 0.087 8.276 1.00 91.81 73 ALA A N 1
ATOM 605 C CA . ALA A 1 73 ? 1.397 -0.355 7.882 1.00 91.81 73 ALA A CA 1
ATOM 606 C C . ALA A 1 73 ? 1.358 -1.237 6.625 1.00 91.81 73 ALA A C 1
ATOM 608 O O . ALA A 1 73 ? 2.161 -1.050 5.714 1.00 91.81 73 ALA A O 1
ATOM 609 N N . SER A 1 74 ? 0.387 -2.151 6.545 1.00 92.81 74 SER A N 1
ATOM 610 C CA . SER A 1 74 ? 0.212 -3.028 5.382 1.00 92.81 74 SER A CA 1
ATOM 611 C C . SER A 1 74 ? -0.105 -2.239 4.107 1.00 92.81 74 SER A C 1
ATOM 613 O O . SER A 1 74 ? 0.453 -2.539 3.056 1.00 92.81 74 SER A O 1
ATOM 615 N N . LEU A 1 75 ? -0.951 -1.206 4.198 1.00 91.00 75 LEU A N 1
ATOM 616 C CA . LEU A 1 75 ? -1.280 -0.330 3.066 1.00 91.00 75 LEU A CA 1
ATOM 617 C C . LEU A 1 75 ? -0.067 0.480 2.595 1.00 91.00 75 LEU A C 1
ATOM 619 O O . LEU A 1 75 ? 0.182 0.572 1.396 1.00 91.00 75 LEU A O 1
ATOM 623 N N . ILE A 1 76 ? 0.728 1.017 3.525 1.00 90.50 76 ILE A N 1
ATOM 624 C CA . ILE A 1 76 ? 1.960 1.746 3.192 1.00 90.50 76 ILE A CA 1
ATOM 625 C C . ILE A 1 76 ? 2.968 0.827 2.493 1.00 90.50 76 ILE A C 1
ATOM 627 O O . ILE A 1 76 ? 3.573 1.225 1.497 1.00 90.50 76 ILE A O 1
ATOM 631 N N . GLU A 1 77 ? 3.159 -0.395 2.992 1.00 88.31 77 GLU A N 1
ATOM 632 C CA . GLU A 1 77 ? 4.089 -1.347 2.379 1.00 88.31 77 GLU A CA 1
ATOM 633 C C . GLU A 1 77 ? 3.620 -1.815 0.999 1.00 88.31 77 GLU A C 1
ATOM 635 O O . GLU A 1 77 ? 4.441 -1.895 0.083 1.00 88.31 77 GLU A O 1
ATOM 640 N N . ALA A 1 78 ? 2.316 -2.039 0.817 1.00 87.75 78 ALA A N 1
ATOM 641 C CA . ALA A 1 78 ? 1.738 -2.350 -0.488 1.00 87.75 78 ALA A CA 1
ATOM 642 C C . ALA A 1 78 ? 1.964 -1.208 -1.492 1.00 87.75 78 ALA A C 1
ATOM 644 O O . ALA A 1 78 ? 2.483 -1.444 -2.582 1.00 87.75 78 ALA A O 1
ATOM 645 N N . ALA A 1 79 ? 1.685 0.038 -1.098 1.00 85.50 79 ALA A N 1
ATOM 646 C CA . ALA A 1 79 ? 1.884 1.203 -1.958 1.00 85.50 79 ALA A CA 1
ATOM 647 C C . ALA A 1 79 ? 3.368 1.419 -2.318 1.00 85.50 79 ALA A C 1
ATOM 649 O O . ALA A 1 79 ? 3.723 1.695 -3.466 1.00 85.50 79 ALA A O 1
ATOM 650 N N . ARG A 1 80 ? 4.280 1.210 -1.358 1.00 82.44 80 ARG A N 1
ATOM 651 C CA . ARG A 1 80 ? 5.731 1.233 -1.611 1.00 82.44 80 ARG A CA 1
ATOM 652 C C . ARG A 1 80 ? 6.175 0.118 -2.555 1.00 82.44 80 ARG A C 1
ATOM 654 O O . ARG A 1 80 ? 7.059 0.348 -3.376 1.00 82.44 80 ARG A O 1
ATOM 661 N N . ALA A 1 81 ? 5.618 -1.084 -2.421 1.00 79.56 81 ALA A N 1
ATOM 662 C CA . ALA A 1 81 ? 5.933 -2.207 -3.296 1.00 79.56 81 ALA A CA 1
ATOM 663 C C . ALA A 1 81 ? 5.459 -1.948 -4.731 1.00 79.56 81 ALA A C 1
ATOM 665 O O . ALA A 1 81 ? 6.238 -2.161 -5.658 1.00 79.56 81 ALA A O 1
ATOM 666 N N . GLN A 1 82 ? 4.253 -1.400 -4.903 1.00 72.56 82 GLN A N 1
ATOM 667 C CA . GLN A 1 82 ? 3.730 -0.993 -6.208 1.00 72.56 82 GLN A CA 1
ATOM 668 C C . GLN A 1 82 ? 4.644 0.042 -6.877 1.00 72.56 82 GLN A C 1
ATOM 670 O O . GLN A 1 82 ? 5.037 -0.152 -8.021 1.00 72.56 82 GLN A O 1
ATOM 675 N N . LYS A 1 83 ? 5.102 1.066 -6.143 1.00 66.62 83 LYS A N 1
ATOM 676 C CA . LYS A 1 83 ? 6.048 2.075 -6.660 1.00 66.62 83 LYS A CA 1
ATOM 677 C C . LYS A 1 83 ? 7.435 1.515 -7.015 1.00 66.62 83 LYS A C 1
ATOM 679 O O . LYS A 1 83 ? 8.133 2.078 -7.847 1.00 66.62 83 LYS A O 1
ATOM 684 N N . ARG A 1 84 ? 7.876 0.430 -6.368 1.00 60.41 84 ARG A N 1
ATOM 685 C CA . ARG A 1 84 ? 9.141 -0.250 -6.719 1.00 60.41 84 ARG A CA 1
ATOM 686 C C . ARG A 1 84 ? 9.000 -1.164 -7.937 1.00 60.41 84 ARG A C 1
ATOM 688 O O . ARG A 1 84 ? 9.991 -1.377 -8.624 1.00 60.41 84 ARG A O 1
ATOM 695 N N . GLY A 1 85 ? 7.809 -1.721 -8.166 1.00 55.28 85 GLY A N 1
ATOM 696 C CA . GLY A 1 85 ? 7.507 -2.585 -9.312 1.00 55.28 85 GLY A CA 1
ATOM 697 C C . GLY A 1 85 ? 7.060 -1.825 -10.564 1.00 55.28 85 GLY A C 1
ATOM 698 O O . GLY A 1 85 ? 7.224 -2.332 -11.666 1.00 55.28 85 GLY A O 1
ATOM 699 N N . SER A 1 86 ? 6.541 -0.608 -10.395 1.00 47.56 86 SER A N 1
ATOM 700 C CA . SER A 1 86 ? 6.110 0.299 -11.455 1.00 47.56 86 SER A CA 1
ATOM 701 C C . SER A 1 86 ? 6.915 1.594 -11.364 1.00 47.56 86 SER A C 1
ATOM 703 O O . SER A 1 86 ? 6.651 2.445 -10.517 1.00 47.56 86 SER A O 1
ATOM 705 N N . GLY A 1 87 ? 7.898 1.769 -12.247 1.00 46.91 87 GLY A N 1
ATOM 706 C CA . GLY A 1 87 ? 8.574 3.056 -12.455 1.00 46.91 87 GLY A CA 1
ATOM 707 C C . GLY A 1 87 ? 7.690 4.112 -13.133 1.00 46.91 87 GLY A C 1
ATOM 708 O O . GLY A 1 87 ? 8.206 5.140 -13.559 1.00 46.91 87 GLY A O 1
ATOM 709 N N . ILE A 1 88 ? 6.386 3.862 -13.262 1.00 49.06 88 ILE A N 1
ATOM 710 C CA . ILE A 1 88 ? 5.441 4.694 -13.996 1.00 49.06 88 ILE A CA 1
ATOM 711 C C . ILE A 1 88 ? 4.580 5.423 -12.966 1.00 49.06 88 ILE A C 1
ATOM 713 O O . ILE A 1 88 ? 3.854 4.814 -12.180 1.00 49.06 88 ILE A O 1
ATOM 717 N N . SER A 1 89 ? 4.720 6.744 -12.927 1.00 45.34 89 SER A N 1
ATOM 718 C CA . SER A 1 89 ? 3.805 7.621 -12.208 1.00 45.34 89 SER A CA 1
ATOM 719 C C . SER A 1 89 ? 2.484 7.690 -12.967 1.00 45.34 89 SER A C 1
ATOM 721 O O . SER A 1 89 ? 2.488 8.081 -14.134 1.00 45.34 89 SER A O 1
ATOM 723 N N . ASP A 1 90 ? 1.376 7.359 -12.306 1.00 43.84 90 ASP A N 1
ATOM 724 C CA . ASP A 1 90 ? 0.037 7.578 -12.852 1.00 43.84 90 ASP A CA 1
ATOM 725 C C . ASP A 1 90 ? -0.163 9.079 -13.107 1.00 43.84 90 ASP A C 1
ATOM 727 O O . ASP A 1 90 ? -0.222 9.888 -12.177 1.00 43.84 90 ASP A O 1
ATOM 731 N N . PHE A 1 91 ? -0.237 9.456 -14.381 1.00 45.44 91 PHE A N 1
ATOM 732 C CA . PHE A 1 91 ? -0.730 10.758 -14.812 1.00 45.44 91 PHE A CA 1
ATOM 733 C C . PHE A 1 91 ? -2.203 10.617 -15.198 1.00 45.44 91 PHE A C 1
ATOM 735 O O . PHE A 1 91 ? -2.610 9.612 -15.777 1.00 45.44 91 PHE A O 1
ATOM 742 N N . SER A 1 92 ? -3.009 11.633 -14.881 1.00 44.16 92 SER A N 1
ATOM 743 C CA . SER A 1 92 ? -4.386 11.706 -15.376 1.00 44.16 92 SER A CA 1
ATOM 744 C C . SER A 1 92 ? -4.375 11.826 -16.901 1.00 44.16 92 SER A C 1
ATOM 746 O O . SER A 1 92 ? -3.658 12.679 -17.427 1.00 44.16 92 SER A O 1
ATOM 748 N N . LEU A 1 93 ? -5.193 11.027 -17.597 1.00 46.50 93 LEU A N 1
ATOM 749 C CA . LEU A 1 93 ? -5.382 11.136 -19.051 1.00 46.50 93 LEU A CA 1
ATOM 750 C C . LEU A 1 93 ? -5.796 12.551 -19.479 1.00 46.50 93 LEU A C 1
ATOM 752 O O . LEU A 1 93 ? -5.358 13.039 -20.516 1.00 46.50 93 LEU A O 1
ATOM 756 N N . ASP A 1 94 ? -6.583 13.232 -18.645 1.00 47.66 94 ASP A N 1
ATOM 757 C CA . ASP A 1 94 ? -7.075 14.584 -18.921 1.00 47.66 94 ASP A CA 1
ATOM 758 C C . ASP A 1 94 ? -5.985 15.668 -18.845 1.00 47.66 94 ASP A C 1
ATOM 760 O O . ASP A 1 94 ? -6.208 16.791 -19.288 1.00 47.66 94 ASP A O 1
ATOM 764 N N . ALA A 1 95 ? -4.796 15.371 -18.303 1.00 51.97 95 ALA A N 1
ATOM 765 C CA . ALA A 1 95 ? -3.717 16.356 -18.194 1.00 51.97 95 ALA A CA 1
ATOM 766 C C . ALA A 1 95 ? -3.031 16.669 -19.541 1.00 51.97 95 ALA A C 1
ATOM 768 O O . ALA A 1 95 ? -2.293 17.647 -19.623 1.00 51.97 95 ALA A O 1
ATOM 769 N N . TRP A 1 96 ? -3.270 15.861 -20.580 1.00 47.28 96 TRP A N 1
ATOM 770 C CA . TRP A 1 96 ? -2.646 15.991 -21.906 1.00 47.28 96 TRP A CA 1
ATOM 771 C C . TRP A 1 96 ? -3.495 16.754 -22.939 1.00 47.28 96 TRP A C 1
ATOM 773 O O . TRP A 1 96 ? -3.056 16.936 -24.069 1.00 47.28 96 TRP A O 1
ATOM 783 N N . LEU A 1 97 ? -4.689 17.236 -22.574 1.00 49.19 97 LEU A N 1
ATOM 784 C CA . LEU A 1 97 ? -5.617 17.901 -23.506 1.00 49.19 97 LEU A CA 1
ATOM 785 C C . LEU A 1 97 ? -5.448 19.428 -23.620 1.00 49.19 97 LEU A C 1
ATOM 787 O O . LEU A 1 97 ? -6.346 20.117 -24.102 1.00 49.19 97 LEU A O 1
ATOM 791 N N . GLU A 1 98 ? -4.296 19.967 -23.229 1.00 45.56 98 GLU A N 1
ATOM 792 C CA . GLU A 1 98 ? -3.903 21.330 -23.596 1.00 45.56 98 GLU A CA 1
ATOM 793 C C . GLU A 1 98 ? -2.593 21.301 -24.380 1.00 45.56 98 GLU A C 1
ATOM 795 O O . GLU A 1 98 ? -1.561 21.756 -23.896 1.00 45.56 98 GLU A O 1
ATOM 800 N N . ASP A 1 99 ? -2.643 20.827 -25.626 1.00 43.22 99 ASP A N 1
ATOM 801 C CA . ASP A 1 99 ? -1.812 21.469 -26.636 1.00 43.22 99 ASP A CA 1
ATOM 802 C C . ASP A 1 99 ? -2.641 21.879 -27.849 1.00 43.22 99 ASP A C 1
ATOM 804 O O . ASP A 1 99 ? -3.446 21.132 -28.411 1.00 43.22 99 ASP A O 1
ATOM 808 N N . LYS A 1 100 ? -2.503 23.161 -28.169 1.00 48.50 100 LYS A N 1
ATOM 809 C CA . LYS A 1 100 ? -3.161 23.821 -29.283 1.00 48.50 100 LYS A CA 1
ATOM 810 C C . LYS A 1 100 ? -2.367 23.491 -30.531 1.00 48.50 100 LYS A C 1
ATOM 812 O O . LYS A 1 100 ? -1.551 24.302 -30.926 1.00 48.50 100 LYS A O 1
ATOM 817 N N . ASP A 1 101 ? -2.600 22.326 -31.105 1.00 46.16 101 ASP A N 1
ATOM 818 C CA . ASP A 1 101 ? -2.474 22.035 -32.532 1.00 46.16 101 ASP A CA 1
ATOM 819 C C . ASP A 1 101 ? -2.861 20.564 -32.689 1.00 46.16 101 ASP A C 1
ATOM 821 O O . ASP A 1 101 ? -2.414 19.720 -31.923 1.00 46.16 101 ASP A O 1
ATOM 825 N N . GLY A 1 102 ? -3.795 20.279 -33.597 1.00 45.88 102 GLY A N 1
ATOM 826 C CA . GLY A 1 102 ? -4.518 19.007 -33.698 1.00 45.88 102 GLY A CA 1
ATOM 827 C C . GLY A 1 102 ? -3.691 17.800 -34.150 1.00 45.88 102 GLY A C 1
ATOM 828 O O . GLY A 1 102 ? -4.086 17.136 -35.106 1.00 45.88 102 GLY A O 1
ATOM 829 N N . GLU A 1 103 ? -2.583 17.503 -33.477 1.00 42.81 103 GLU A N 1
ATOM 830 C CA . GLU A 1 103 ? -1.945 16.194 -33.514 1.00 42.81 103 GLU A CA 1
ATOM 831 C C . GLU A 1 103 ? -2.473 15.344 -32.358 1.00 42.81 103 GLU A C 1
ATOM 833 O O . GLU A 1 103 ? -2.390 15.691 -31.180 1.00 42.81 103 GLU A O 1
ATOM 838 N N . ASP A 1 104 ? -3.091 14.234 -32.746 1.00 43.84 104 ASP A N 1
ATOM 839 C CA . ASP A 1 104 ? -3.708 13.229 -31.895 1.00 43.84 104 ASP A CA 1
ATOM 840 C C . ASP A 1 104 ? -2.629 12.515 -31.064 1.00 43.84 104 ASP A C 1
ATOM 842 O O . ASP A 1 104 ? -2.169 11.429 -31.406 1.00 43.84 104 ASP A O 1
ATOM 846 N N . ASN A 1 105 ? -2.190 13.137 -29.967 1.00 45.81 105 ASN A N 1
ATOM 847 C CA . ASN A 1 105 ? -1.351 12.504 -28.946 1.00 45.81 105 ASN A CA 1
ATOM 848 C C . ASN A 1 105 ? -2.205 11.593 -28.049 1.00 45.81 105 ASN A C 1
ATOM 850 O O . ASN A 1 105 ? -2.224 11.720 -26.822 1.00 45.81 105 ASN A O 1
ATOM 854 N N . ALA A 1 106 ? -2.943 10.671 -28.668 1.00 52.25 106 ALA A N 1
ATOM 855 C CA . ALA A 1 106 ? -3.545 9.559 -27.959 1.00 52.25 106 ALA A CA 1
ATOM 856 C C . ALA A 1 106 ? -2.425 8.750 -27.289 1.00 52.25 106 ALA A C 1
ATOM 858 O O . ALA A 1 106 ? -1.401 8.447 -27.905 1.00 52.25 106 ALA A O 1
ATOM 859 N N . LEU A 1 107 ? -2.612 8.406 -26.012 1.00 51.09 107 LEU A N 1
ATOM 860 C CA . LEU A 1 107 ? -1.730 7.464 -25.328 1.00 51.09 107 LEU A CA 1
ATOM 861 C C . LEU A 1 107 ? -1.592 6.199 -26.183 1.00 51.09 107 LEU A C 1
ATOM 863 O O . LEU A 1 107 ? -2.622 5.656 -26.596 1.00 51.09 107 LEU A O 1
ATOM 867 N N . PRO A 1 108 ? -0.364 5.721 -26.447 1.00 49.50 108 PRO A N 1
ATOM 868 C CA . PRO A 1 108 ? -0.178 4.490 -27.194 1.00 49.50 108 PRO A CA 1
ATOM 869 C C . PRO A 1 108 ? -0.893 3.358 -26.452 1.00 49.50 108 PRO A C 1
ATOM 871 O O . PRO A 1 108 ? -0.628 3.094 -25.278 1.00 49.50 108 PRO A O 1
ATOM 874 N N . ASP A 1 109 ? -1.853 2.732 -27.130 1.00 50.00 109 ASP A N 1
ATOM 875 C CA . ASP A 1 109 ? -2.592 1.587 -26.611 1.00 50.00 109 ASP A CA 1
ATOM 876 C C . ASP A 1 109 ? -1.594 0.437 -26.384 1.00 50.00 109 ASP A C 1
ATOM 878 O O . ASP A 1 109 ? -0.924 0.034 -27.337 1.00 50.00 109 ASP A O 1
ATOM 882 N N . PRO A 1 110 ? -1.461 -0.134 -25.177 1.00 49.81 110 PRO A N 1
ATOM 883 C CA . PRO A 1 110 ? -0.565 -1.266 -24.944 1.00 49.81 110 PRO A CA 1
ATOM 884 C C . PRO A 1 110 ? -0.928 -2.505 -25.784 1.00 49.81 110 PRO A C 1
ATOM 886 O O . PRO A 1 110 ? -0.085 -3.373 -25.984 1.00 49.81 110 PRO A O 1
ATOM 889 N N . ALA A 1 111 ? -2.141 -2.594 -26.346 1.00 54.41 111 ALA A N 1
ATOM 890 C CA . ALA A 1 111 ? -2.482 -3.619 -27.334 1.00 54.41 111 ALA A CA 1
ATOM 891 C C . ALA A 1 111 ? -1.854 -3.370 -28.725 1.00 54.41 111 ALA A C 1
ATOM 893 O O . ALA A 1 111 ? -1.823 -4.280 -29.553 1.00 54.41 111 ALA A O 1
ATOM 894 N N . THR A 1 112 ? -1.329 -2.168 -28.990 1.00 53.47 112 THR A N 1
ATOM 895 C CA . THR A 1 112 ? -0.572 -1.843 -30.214 1.00 53.47 112 THR A CA 1
ATOM 896 C C . THR A 1 112 ? 0.923 -2.165 -30.117 1.00 53.47 112 THR A C 1
ATOM 898 O O . THR A 1 112 ? 1.577 -2.235 -31.159 1.00 53.47 112 THR A O 1
ATOM 901 N N . GLU A 1 113 ? 1.456 -2.483 -28.923 1.00 49.62 113 GLU A N 1
ATOM 902 C CA . GLU A 1 113 ? 2.841 -2.978 -28.759 1.00 49.62 113 GLU A CA 1
ATOM 903 C C . GLU A 1 113 ? 3.099 -4.277 -29.545 1.00 49.62 113 GLU A C 1
ATOM 905 O O . GLU A 1 113 ? 4.237 -4.571 -29.917 1.00 49.62 113 GLU A O 1
ATOM 910 N N . ASP A 1 114 ? 2.048 -5.037 -29.862 1.00 50.72 114 ASP A N 1
ATOM 911 C CA . ASP A 1 114 ? 2.152 -6.292 -30.609 1.00 50.72 114 ASP A CA 1
ATOM 912 C C . ASP A 1 114 ? 2.391 -6.088 -32.118 1.00 50.72 114 ASP A C 1
ATOM 914 O O . ASP A 1 114 ? 2.905 -6.989 -32.785 1.00 50.72 114 ASP A O 1
ATOM 918 N N . LEU A 1 115 ? 2.046 -4.920 -32.676 1.00 49.88 115 LEU A N 1
ATOM 919 C CA . LEU A 1 115 ? 2.303 -4.608 -34.088 1.00 49.88 115 LEU A CA 1
ATOM 920 C C . LEU A 1 115 ? 3.729 -4.087 -34.278 1.00 49.88 115 LEU A C 1
ATOM 922 O O . LEU A 1 115 ? 4.465 -4.619 -35.105 1.00 49.88 115 LEU A O 1
ATOM 926 N N . THR A 1 116 ? 4.164 -3.144 -33.439 1.00 54.00 116 THR A N 1
ATOM 927 C CA . THR A 1 116 ? 5.527 -2.590 -33.491 1.00 54.00 116 THR A CA 1
ATOM 928 C C . THR A 1 116 ? 6.587 -3.638 -33.152 1.00 54.00 116 THR A C 1
ATOM 930 O O . THR A 1 116 ? 7.632 -3.680 -33.798 1.00 54.00 116 THR A O 1
ATOM 933 N N . SER A 1 117 ? 6.310 -4.546 -32.207 1.00 59.34 117 SER A N 1
ATOM 934 C CA . SER A 1 117 ? 7.217 -5.653 -31.870 1.00 59.34 117 SER A CA 1
ATOM 935 C C . SER A 1 117 ? 7.335 -6.685 -32.993 1.00 59.34 117 SER A C 1
ATOM 937 O O . SER A 1 117 ? 8.419 -7.228 -33.211 1.00 59.34 117 SER A O 1
ATOM 939 N N . ARG A 1 118 ? 6.244 -6.960 -33.724 1.00 60.28 118 ARG A N 1
ATOM 940 C CA . ARG A 1 118 ? 6.262 -7.875 -34.877 1.00 60.28 118 ARG A CA 1
ATOM 941 C C . ARG A 1 118 ? 6.966 -7.267 -36.078 1.00 60.28 118 ARG A C 1
ATOM 943 O O . ARG A 1 118 ? 7.767 -7.961 -36.695 1.00 60.28 118 ARG A O 1
ATOM 950 N N . ASP A 1 119 ? 6.712 -5.999 -36.377 1.00 64.88 119 ASP A N 1
ATOM 951 C CA . ASP A 1 119 ? 7.378 -5.300 -37.476 1.00 64.88 119 ASP A CA 1
ATOM 952 C C . ASP A 1 119 ? 8.884 -5.181 -37.198 1.00 64.88 119 ASP A C 1
ATOM 954 O O . ASP A 1 119 ? 9.699 -5.562 -38.036 1.00 64.88 119 ASP A O 1
ATOM 958 N N . LEU A 1 120 ? 9.269 -4.834 -35.962 1.00 68.38 120 LEU A N 1
ATOM 959 C CA . LEU A 1 120 ? 10.671 -4.818 -35.537 1.00 68.38 120 LEU A CA 1
ATOM 960 C C . LEU A 1 120 ? 11.317 -6.211 -35.593 1.00 68.38 120 LEU A C 1
ATOM 962 O O . LEU A 1 120 ? 12.492 -6.338 -35.944 1.00 68.38 120 LEU A O 1
ATOM 966 N N . GLN A 1 121 ? 10.573 -7.269 -35.255 1.00 70.81 121 GLN A N 1
ATOM 967 C CA . GLN A 1 121 ? 11.059 -8.642 -35.373 1.00 70.81 121 GLN A CA 1
ATOM 968 C C . GLN A 1 121 ? 11.300 -9.025 -36.839 1.00 70.81 121 GLN A C 1
ATOM 970 O O . GLN A 1 121 ? 12.333 -9.623 -37.143 1.00 70.81 121 GLN A O 1
ATOM 975 N N . ILE A 1 122 ? 10.388 -8.658 -37.744 1.00 74.50 122 ILE A N 1
ATOM 976 C CA . ILE A 1 122 ? 10.530 -8.893 -39.187 1.00 74.50 122 ILE A CA 1
ATOM 977 C C . ILE A 1 122 ? 11.748 -8.136 -39.727 1.00 74.50 122 ILE A C 1
ATOM 979 O O . ILE A 1 122 ? 12.576 -8.728 -40.424 1.00 74.50 122 ILE A O 1
ATOM 983 N N . ASP A 1 123 ? 11.905 -6.866 -39.362 1.00 73.06 123 ASP A N 1
ATOM 984 C CA . ASP A 1 123 ? 13.028 -6.035 -39.799 1.00 73.06 123 ASP A CA 1
ATOM 985 C C . ASP A 1 123 ? 14.364 -6.567 -39.266 1.00 73.06 123 ASP A C 1
ATOM 987 O O . ASP A 1 123 ? 15.364 -6.624 -39.992 1.00 73.06 123 ASP A O 1
ATOM 991 N N . LEU A 1 124 ? 14.397 -7.025 -38.009 1.00 76.50 124 LEU A N 1
ATOM 992 C CA . LEU A 1 124 ? 15.587 -7.628 -37.410 1.00 76.50 124 LEU A CA 1
ATOM 993 C C . LEU A 1 124 ? 15.940 -8.958 -38.087 1.00 76.50 124 LEU A C 1
ATOM 995 O O . LEU A 1 124 ? 17.112 -9.211 -38.369 1.00 76.50 124 LEU A O 1
ATOM 999 N N . GLU A 1 125 ? 14.951 -9.805 -38.375 1.00 77.81 125 GLU A N 1
ATOM 1000 C CA . GLU A 1 125 ? 15.158 -11.068 -39.087 1.00 77.81 125 GLU A CA 1
ATOM 1001 C C . GLU A 1 125 ? 15.711 -10.830 -40.500 1.00 77.81 125 GLU A C 1
ATOM 1003 O O . GLU A 1 125 ? 16.683 -11.482 -40.897 1.00 77.81 125 GLU A O 1
ATOM 1008 N N . GLN A 1 126 ? 15.171 -9.852 -41.235 1.00 77.38 126 GLN A N 1
ATOM 1009 C CA . GLN A 1 126 ? 15.693 -9.457 -42.546 1.00 77.38 126 GLN A CA 1
ATOM 1010 C C . GLN A 1 126 ? 17.122 -8.910 -42.452 1.00 77.38 126 GLN A C 1
ATOM 1012 O O . GLN A 1 126 ? 17.985 -9.279 -43.256 1.00 77.38 126 GLN A O 1
ATOM 1017 N N . ALA A 1 127 ? 17.409 -8.081 -41.445 1.00 77.38 127 ALA A N 1
ATOM 1018 C CA . ALA A 1 127 ? 18.750 -7.567 -41.217 1.00 77.38 127 ALA A CA 1
ATOM 1019 C C . ALA A 1 127 ? 19.737 -8.712 -40.945 1.00 77.38 127 ALA A C 1
ATOM 1021 O O . ALA A 1 127 ? 20.785 -8.781 -41.588 1.00 77.38 127 ALA A O 1
ATOM 1022 N N . VAL A 1 128 ? 19.402 -9.652 -40.058 1.00 79.81 128 VAL A N 1
ATOM 1023 C CA . VAL A 1 128 ? 20.264 -10.798 -39.724 1.00 79.81 128 VAL A CA 1
ATOM 1024 C C . VAL A 1 128 ? 20.536 -11.680 -40.946 1.00 79.81 128 VAL A C 1
ATOM 1026 O O . VAL A 1 128 ? 21.678 -12.096 -41.138 1.00 79.81 128 VAL A O 1
ATOM 1029 N N . GLN A 1 129 ? 19.545 -11.916 -41.813 1.00 78.50 129 GLN A N 1
ATOM 1030 C CA . GLN A 1 129 ? 19.732 -12.695 -43.048 1.00 78.50 129 GLN A CA 1
ATOM 1031 C C . GLN A 1 129 ? 20.731 -12.058 -44.021 1.00 78.50 129 GLN A C 1
ATOM 1033 O O . GLN A 1 129 ? 21.427 -12.764 -44.749 1.00 78.50 129 GLN A O 1
ATOM 1038 N N . GLN A 1 130 ? 20.816 -10.729 -44.029 1.00 77.44 130 GLN A N 1
ATOM 1039 C CA . GLN A 1 130 ? 21.727 -9.979 -44.891 1.00 77.44 130 GLN A CA 1
ATOM 1040 C C . GLN A 1 130 ? 23.063 -9.649 -44.209 1.00 77.44 130 GLN A C 1
ATOM 1042 O O . GLN A 1 130 ? 23.893 -8.952 -44.798 1.00 77.44 130 GLN A O 1
ATOM 1047 N N . MET A 1 131 ? 23.284 -10.058 -42.954 1.00 78.75 131 MET A N 1
ATOM 1048 C CA . MET A 1 131 ? 24.569 -9.846 -42.284 1.00 78.75 131 MET A CA 1
ATOM 1049 C C . MET A 1 131 ? 25.585 -10.925 -42.663 1.00 78.75 131 MET A C 1
ATOM 1051 O O . MET A 1 131 ? 25.241 -12.102 -42.790 1.00 78.75 131 MET A O 1
ATOM 1055 N N . PRO A 1 132 ? 26.874 -10.561 -42.752 1.00 84.06 132 PRO A N 1
ATOM 1056 C CA . PRO A 1 132 ? 27.952 -11.531 -42.783 1.00 84.06 132 PRO A CA 1
ATOM 1057 C C . PRO A 1 132 ? 27.859 -12.526 -41.604 1.00 84.06 132 PRO A C 1
ATOM 1059 O O . PRO A 1 132 ? 27.684 -12.101 -40.458 1.00 84.06 132 PRO A O 1
ATOM 1062 N N . PRO A 1 133 ? 28.058 -13.841 -41.833 1.00 78.56 133 PRO A N 1
ATOM 1063 C CA . PRO A 1 133 ? 27.889 -14.871 -40.800 1.00 78.56 133 PRO A CA 1
ATOM 1064 C C . PRO A 1 133 ? 28.721 -14.647 -39.531 1.00 78.56 133 PRO A C 1
ATOM 1066 O O . PRO A 1 133 ? 28.302 -15.004 -38.433 1.00 78.56 133 PRO A O 1
ATOM 1069 N N . HIS A 1 134 ? 29.899 -14.033 -39.663 1.00 79.56 134 HIS A N 1
ATOM 1070 C CA . HIS A 1 134 ? 30.779 -13.752 -38.532 1.00 79.56 134 HIS A CA 1
ATOM 1071 C C . HIS A 1 134 ? 30.235 -12.650 -37.599 1.00 79.56 134 HIS A C 1
ATOM 1073 O O . HIS A 1 134 ? 30.519 -12.693 -36.403 1.00 79.56 134 HIS A O 1
ATOM 1079 N N . LEU A 1 135 ? 29.411 -11.717 -38.102 1.00 81.06 135 LEU A N 1
ATOM 1080 C CA . LEU A 1 135 ? 28.722 -10.710 -37.282 1.00 81.06 135 LEU A CA 1
ATOM 1081 C C . LEU A 1 135 ? 27.536 -11.328 -36.536 1.00 81.06 135 LEU A C 1
ATOM 1083 O O . LEU A 1 135 ? 27.363 -11.086 -35.345 1.00 81.06 135 LEU A O 1
ATOM 1087 N N . VAL A 1 136 ? 26.770 -12.198 -37.202 1.00 81.06 136 VAL A N 1
ATOM 1088 C CA . VAL A 1 136 ? 25.647 -12.921 -36.578 1.00 81.06 136 VAL A CA 1
ATOM 1089 C C . VAL A 1 136 ? 26.137 -13.810 -35.434 1.00 81.06 136 VAL A C 1
ATOM 1091 O O . VAL A 1 136 ? 25.550 -13.810 -34.354 1.00 81.06 136 VAL A O 1
ATOM 1094 N N . LEU A 1 137 ? 27.251 -14.522 -35.634 1.00 82.00 137 LEU A N 1
ATOM 1095 C CA . LEU A 1 13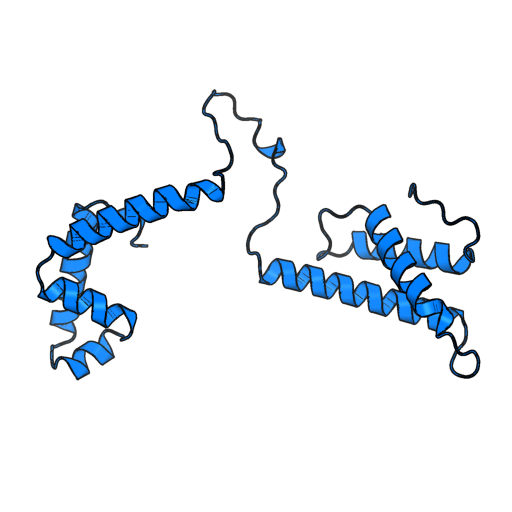7 ? 27.876 -15.338 -34.589 1.00 82.00 137 LEU A CA 1
ATOM 1096 C C . LEU A 1 137 ? 28.278 -14.500 -33.369 1.00 82.00 137 LEU A C 1
ATOM 1098 O O . LEU A 1 137 ? 27.997 -14.900 -32.240 1.00 82.00 137 LEU A O 1
ATOM 1102 N N . LEU A 1 138 ? 28.872 -13.322 -33.590 1.00 82.50 138 LEU A N 1
ATOM 1103 C CA . LEU A 1 138 ? 29.210 -12.398 -32.509 1.00 82.50 138 LEU A CA 1
ATOM 1104 C C . LEU A 1 138 ? 27.952 -11.906 -31.778 1.00 82.50 138 LEU A C 1
ATOM 1106 O O . LEU A 1 138 ? 27.934 -11.891 -30.551 1.00 82.50 138 LEU A O 1
ATOM 1110 N N . MET A 1 139 ? 26.890 -11.562 -32.512 1.00 80.44 139 MET A N 1
ATOM 1111 C CA . MET A 1 139 ? 25.614 -11.115 -31.942 1.00 80.44 139 MET A CA 1
ATOM 1112 C C . MET A 1 139 ? 24.976 -12.183 -31.044 1.00 80.44 139 MET A C 1
ATOM 1114 O O . MET A 1 139 ? 24.488 -11.872 -29.960 1.00 80.44 139 MET A O 1
ATOM 1118 N N . VAL A 1 140 ? 25.012 -13.449 -31.471 1.00 82.88 140 VAL A N 1
ATOM 1119 C CA . VAL A 1 140 ? 24.496 -14.590 -30.699 1.00 82.88 140 VAL A CA 1
ATOM 1120 C C . VAL A 1 140 ? 25.335 -14.833 -29.446 1.00 82.88 140 VAL A C 1
ATOM 1122 O O . VAL A 1 140 ? 24.776 -15.001 -28.361 1.00 82.88 140 VAL A O 1
ATOM 1125 N N . ASP A 1 141 ? 26.664 -14.819 -29.568 1.00 81.06 141 ASP A N 1
ATOM 1126 C CA . ASP A 1 141 ? 27.559 -15.009 -28.425 1.00 81.06 141 ASP A CA 1
ATOM 1127 C C . ASP A 1 141 ? 27.391 -13.886 -27.381 1.00 81.06 141 ASP A C 1
ATOM 1129 O O . ASP A 1 141 ? 27.357 -14.165 -26.181 1.00 81.06 141 ASP A O 1
ATOM 1133 N N . LEU A 1 142 ? 27.179 -12.638 -27.819 1.00 83.69 142 LEU A N 1
ATOM 1134 C CA . LEU A 1 142 ? 26.938 -11.479 -26.947 1.00 83.69 142 LEU A CA 1
ATOM 1135 C C . LEU A 1 142 ? 25.646 -11.565 -26.122 1.00 83.69 142 LEU A C 1
ATOM 1137 O O . LEU A 1 142 ? 25.530 -10.866 -25.118 1.00 83.69 142 LEU A O 1
ATOM 1141 N N . ARG A 1 143 ? 24.695 -12.441 -26.479 1.00 80.06 143 ARG A N 1
ATOM 1142 C CA . ARG A 1 143 ? 23.481 -12.655 -25.666 1.00 80.06 143 ARG A CA 1
ATOM 1143 C C . ARG A 1 143 ? 23.776 -13.318 -24.322 1.00 80.06 143 ARG A C 1
ATOM 1145 O O . ARG A 1 143 ? 22.958 -13.235 -23.413 1.00 80.06 143 ARG A O 1
ATOM 1152 N N . THR A 1 144 ? 24.897 -14.032 -24.215 1.00 78.25 144 THR A N 1
ATOM 1153 C CA . THR A 1 144 ? 25.201 -14.889 -23.054 1.00 78.25 144 THR A CA 1
ATOM 1154 C C . THR A 1 144 ? 26.605 -14.703 -22.498 1.00 78.25 144 THR A C 1
ATOM 1156 O O . THR A 1 144 ? 26.849 -15.070 -21.352 1.00 78.25 144 THR A O 1
ATOM 1159 N N . LEU A 1 145 ? 27.527 -14.143 -23.284 1.00 80.25 145 LEU A N 1
ATOM 1160 C CA . LEU A 1 145 ? 28.938 -14.033 -22.943 1.00 80.25 145 LEU A CA 1
ATOM 1161 C C . LEU A 1 145 ? 29.419 -12.589 -23.078 1.00 80.25 145 LEU A C 1
ATOM 1163 O O . LEU A 1 145 ? 29.120 -11.890 -24.044 1.00 80.25 145 LEU A O 1
ATOM 1167 N N . SER A 1 146 ? 30.255 -12.161 -22.138 1.00 83.44 146 SER A N 1
ATOM 1168 C CA . SER A 1 146 ? 31.002 -10.909 -22.253 1.00 83.44 146 SER A CA 1
ATOM 1169 C C . SER A 1 146 ? 32.100 -11.009 -23.321 1.00 83.44 146 SER A C 1
ATOM 1171 O O . SER A 1 146 ? 32.642 -12.084 -23.585 1.00 83.44 146 SER A O 1
ATOM 1173 N N . ILE A 1 147 ? 32.549 -9.873 -23.868 1.00 79.56 147 ILE A N 1
ATOM 1174 C CA . ILE A 1 147 ? 33.667 -9.806 -24.837 1.00 79.56 147 ILE A CA 1
ATOM 1175 C C . ILE A 1 147 ? 34.927 -10.550 -24.342 1.00 79.56 147 ILE A C 1
ATOM 1177 O O . ILE A 1 147 ? 35.657 -11.158 -25.127 1.00 79.56 147 ILE A O 1
ATOM 1181 N N . SER A 1 148 ? 35.184 -10.552 -23.029 1.00 78.88 148 SER A N 1
ATOM 1182 C CA . SER A 1 148 ? 36.317 -11.277 -22.433 1.00 78.88 148 SER A CA 1
ATOM 1183 C C . SER A 1 148 ? 36.126 -12.795 -22.382 1.00 78.88 148 SER A C 1
ATOM 1185 O O . SER A 1 148 ? 37.110 -13.536 -22.391 1.00 78.88 148 SER A O 1
ATOM 1187 N N . GLU A 1 149 ? 34.891 -13.277 -22.300 1.00 79.75 149 GLU A N 1
ATOM 1188 C CA . GLU A 1 149 ? 34.562 -14.703 -22.376 1.00 79.75 149 GLU A CA 1
ATOM 1189 C C . GLU A 1 149 ? 34.551 -15.179 -23.826 1.00 79.75 149 GLU A C 1
ATOM 1191 O O . GLU A 1 149 ? 35.140 -16.218 -24.117 1.00 79.75 149 GLU A O 1
ATOM 1196 N N . ILE A 1 150 ? 34.019 -14.367 -24.744 1.00 82.75 150 ILE A N 1
ATOM 1197 C CA . ILE A 1 150 ? 34.065 -14.621 -26.189 1.00 82.75 150 ILE A CA 1
ATOM 1198 C C . ILE A 1 150 ? 35.518 -14.726 -26.657 1.00 82.75 150 ILE A C 1
ATOM 1200 O O . ILE A 1 150 ? 35.880 -15.724 -27.267 1.00 82.75 150 ILE A O 1
ATOM 1204 N N . SER A 1 151 ? 36.391 -13.785 -26.279 1.00 84.00 151 SER A N 1
ATOM 1205 C CA . SER A 1 151 ? 37.825 -13.829 -26.618 1.00 84.00 151 SER A CA 1
ATOM 1206 C C . SER A 1 151 ? 38.514 -15.120 -26.162 1.00 84.00 151 SER A C 1
ATOM 1208 O O . SER A 1 151 ? 39.334 -15.684 -26.889 1.00 84.00 151 SER A O 1
ATOM 1210 N N . ARG A 1 152 ? 38.156 -15.632 -24.977 1.00 81.00 152 ARG A N 1
ATOM 1211 C CA . ARG A 1 152 ? 38.696 -16.895 -24.449 1.00 81.00 152 ARG A CA 1
ATOM 1212 C C . ARG A 1 152 ? 38.128 -18.117 -25.170 1.00 81.00 152 ARG A C 1
ATOM 1214 O O . ARG A 1 152 ? 38.879 -19.048 -25.447 1.00 81.00 152 ARG A O 1
ATOM 1221 N N . LYS A 1 153 ? 36.835 -18.098 -25.500 1.00 81.38 153 LYS A N 1
ATOM 1222 C CA . LYS A 1 153 ? 36.121 -19.173 -26.204 1.00 81.38 153 LYS A CA 1
ATOM 1223 C C . LYS A 1 153 ? 36.571 -19.305 -27.662 1.00 81.38 153 LYS A C 1
ATOM 1225 O O . LYS A 1 153 ? 36.860 -20.407 -28.115 1.00 81.38 153 LYS A O 1
ATOM 1230 N N . THR A 1 154 ? 36.664 -18.190 -28.385 1.00 77.81 154 THR A N 1
ATOM 1231 C CA . THR A 1 154 ? 36.965 -18.152 -29.826 1.00 77.81 154 THR A CA 1
ATOM 1232 C C . THR A 1 154 ? 38.455 -17.996 -30.130 1.00 77.81 154 THR A C 1
ATOM 1234 O O . THR A 1 154 ? 38.841 -17.990 -31.296 1.00 77.81 154 THR A O 1
ATOM 1237 N N . LYS A 1 155 ? 39.302 -17.840 -29.098 1.00 79.19 155 LYS A N 1
ATOM 1238 C CA . LYS A 1 155 ? 40.743 -17.531 -29.208 1.00 79.19 155 LYS A CA 1
ATOM 1239 C C . LYS A 1 155 ? 41.044 -16.302 -30.077 1.00 79.19 155 LYS A C 1
ATOM 1241 O O . LYS A 1 155 ? 42.151 -16.154 -30.590 1.00 79.19 155 LYS A O 1
ATOM 1246 N N . THR A 1 156 ? 40.068 -15.412 -30.233 1.00 81.31 156 THR A N 1
ATOM 1247 C CA . THR A 1 156 ? 40.203 -14.188 -31.023 1.00 81.31 156 THR A CA 1
ATOM 1248 C C . THR A 1 156 ? 40.648 -13.039 -30.110 1.00 81.31 156 THR A C 1
ATOM 1250 O O . THR A 1 156 ? 40.093 -12.887 -29.013 1.00 81.31 156 THR A O 1
ATOM 1253 N N . PRO A 1 157 ? 41.640 -12.216 -30.504 1.00 83.56 157 PRO A N 1
ATOM 1254 C CA . PRO A 1 157 ? 42.070 -11.067 -29.713 1.00 83.56 157 PRO A CA 1
ATOM 1255 C C . PRO A 1 157 ? 40.928 -10.081 -29.444 1.00 83.56 157 PRO A C 1
ATOM 1257 O O . PRO A 1 157 ? 40.105 -9.807 -30.316 1.00 83.56 157 PRO A O 1
ATOM 1260 N N . ARG A 1 158 ? 40.910 -9.488 -28.243 1.00 78.25 158 ARG A N 1
ATOM 1261 C CA . ARG A 1 158 ? 39.896 -8.489 -27.856 1.00 78.25 158 ARG A CA 1
ATOM 1262 C C . ARG A 1 158 ? 39.841 -7.299 -28.818 1.00 78.25 158 ARG A C 1
ATOM 1264 O O . ARG A 1 158 ? 38.756 -6.812 -29.096 1.00 78.25 158 ARG A O 1
ATOM 1271 N N . SER A 1 159 ? 40.987 -6.852 -29.335 1.00 80.25 159 SER A N 1
ATOM 1272 C CA . SER A 1 159 ? 41.067 -5.759 -30.314 1.00 80.25 159 SER A CA 1
ATOM 1273 C C . SER A 1 159 ? 40.300 -6.075 -31.598 1.00 80.25 159 SER A C 1
ATOM 1275 O O . SER A 1 159 ? 39.564 -5.230 -32.093 1.00 80.25 159 SER A O 1
ATOM 1277 N N . THR A 1 160 ? 40.417 -7.306 -32.097 1.00 81.12 160 THR A N 1
ATOM 1278 C CA . THR A 1 160 ? 39.672 -7.782 -33.266 1.00 81.12 160 THR A CA 1
ATOM 1279 C C . THR A 1 160 ? 38.177 -7.855 -32.967 1.00 81.12 160 THR A C 1
ATOM 1281 O O . THR A 1 160 ? 37.387 -7.375 -33.767 1.00 81.12 160 THR A O 1
ATOM 1284 N N . LEU A 1 161 ? 37.784 -8.351 -31.787 1.00 82.56 161 LEU A N 1
ATOM 1285 C CA . LEU A 1 161 ? 36.373 -8.412 -31.380 1.00 82.56 161 LEU A CA 1
ATOM 1286 C C . LEU A 1 161 ? 35.730 -7.030 -31.226 1.00 82.56 161 LEU A C 1
ATOM 1288 O O . LEU A 1 161 ? 34.581 -6.864 -31.616 1.00 82.56 161 LEU A O 1
ATOM 1292 N N . TYR A 1 162 ? 36.450 -6.034 -30.702 1.00 84.25 162 TYR A N 1
ATOM 1293 C CA . TYR A 1 162 ? 35.955 -4.653 -30.663 1.00 84.25 162 TYR A CA 1
ATOM 1294 C C . TYR A 1 162 ? 35.834 -4.039 -32.065 1.00 84.25 162 TYR A C 1
ATOM 1296 O O . TYR A 1 162 ? 34.903 -3.275 -32.308 1.00 84.25 162 TYR A O 1
ATOM 1304 N N . GLY A 1 163 ? 36.718 -4.406 -33.000 1.00 82.19 163 GLY A N 1
ATOM 1305 C CA . GLY A 1 163 ? 36.587 -4.038 -34.413 1.00 82.19 163 GLY A CA 1
ATOM 1306 C C . GLY A 1 163 ? 35.329 -4.634 -35.047 1.00 82.19 163 GLY A C 1
ATOM 1307 O O . GLY A 1 163 ? 34.514 -3.901 -35.597 1.00 82.19 163 GLY A O 1
ATOM 1308 N N . THR A 1 164 ? 35.118 -5.941 -34.876 1.00 81.56 164 THR A N 1
ATOM 1309 C CA . THR A 1 164 ? 33.922 -6.651 -35.360 1.00 81.56 164 THR A CA 1
ATOM 1310 C C . THR A 1 164 ? 32.640 -6.154 -34.682 1.00 81.56 164 THR A C 1
ATOM 1312 O O . THR A 1 164 ? 31.592 -6.085 -35.314 1.00 81.56 164 THR A O 1
ATOM 1315 N N . LEU A 1 165 ? 32.707 -5.746 -33.411 1.00 83.56 165 LEU A N 1
ATOM 1316 C CA . LEU A 1 165 ? 31.593 -5.106 -32.709 1.00 83.56 165 LEU A CA 1
ATOM 1317 C C . LEU A 1 165 ? 31.262 -3.735 -33.312 1.00 83.56 165 LEU A C 1
ATOM 1319 O O . LEU A 1 165 ? 30.092 -3.421 -33.498 1.00 83.56 165 LEU A O 1
ATOM 1323 N N . SER A 1 166 ? 32.270 -2.923 -33.639 1.00 84.62 166 SER A N 1
ATOM 1324 C CA . SER A 1 166 ? 32.047 -1.635 -34.303 1.00 84.62 166 SER A CA 1
ATOM 1325 C C . SER A 1 166 ? 31.456 -1.812 -35.703 1.00 84.62 166 SER A C 1
ATOM 1327 O O . SER A 1 166 ? 30.609 -1.020 -36.106 1.00 84.62 166 SER A O 1
ATOM 1329 N N . GLU A 1 167 ? 31.875 -2.848 -36.429 1.00 84.69 167 GLU A N 1
ATOM 1330 C CA . GLU A 1 167 ? 31.320 -3.220 -37.735 1.00 84.69 167 GLU A CA 1
ATOM 1331 C C . GLU A 1 167 ? 29.859 -3.680 -37.619 1.00 84.69 167 GLU A C 1
ATOM 1333 O O . GLU A 1 167 ? 29.002 -3.224 -38.374 1.00 84.69 167 GLU A O 1
ATOM 1338 N N . LEU A 1 168 ? 29.546 -4.496 -36.607 1.00 83.38 168 LEU A N 1
ATOM 1339 C CA . LEU A 1 168 ? 28.181 -4.904 -36.269 1.00 83.38 168 LEU A CA 1
ATOM 1340 C C . LEU A 1 168 ? 27.291 -3.699 -35.937 1.00 83.38 168 LEU A C 1
ATOM 1342 O O . LEU A 1 168 ? 26.183 -3.586 -36.460 1.00 83.38 168 LEU A O 1
ATOM 1346 N N . LEU A 1 169 ? 27.781 -2.773 -35.108 1.00 82.00 169 LEU A N 1
ATOM 1347 C CA . LEU A 1 169 ? 27.058 -1.549 -34.758 1.00 82.00 169 LEU A CA 1
ATOM 1348 C C . LEU A 1 169 ? 26.859 -0.636 -35.974 1.00 82.00 169 LEU A C 1
ATOM 1350 O O . LEU A 1 169 ? 25.802 -0.027 -36.104 1.00 82.00 169 LEU A O 1
ATOM 1354 N N . GLY A 1 170 ? 27.844 -0.550 -36.872 1.00 82.75 170 GLY A N 1
ATOM 1355 C CA . GLY A 1 170 ? 27.721 0.176 -38.138 1.00 82.75 170 GLY A CA 1
ATOM 1356 C C . GLY A 1 170 ? 26.640 -0.423 -39.037 1.00 82.75 170 GLY A C 1
ATOM 1357 O O . GLY A 1 170 ? 25.741 0.290 -39.472 1.00 82.75 170 GLY A O 1
ATOM 1358 N N . SER A 1 171 ? 26.666 -1.745 -39.225 1.00 81.06 171 SER A N 1
ATOM 1359 C CA . SER A 1 171 ? 25.690 -2.461 -40.053 1.00 81.06 171 SER A CA 1
ATOM 1360 C C . SER A 1 171 ? 24.258 -2.349 -39.517 1.00 81.06 171 SER A C 1
ATOM 1362 O O . SER A 1 171 ? 23.317 -2.208 -40.296 1.00 81.06 171 SER A O 1
ATOM 1364 N N . LEU A 1 172 ? 24.077 -2.364 -38.192 1.00 78.38 172 LEU A N 1
ATOM 1365 C CA . LEU A 1 172 ? 22.772 -2.136 -37.565 1.00 78.38 172 LEU A CA 1
ATOM 1366 C C . LEU A 1 172 ? 22.301 -0.681 -37.721 1.00 78.38 172 LEU A C 1
ATOM 1368 O O . LEU A 1 172 ? 21.130 -0.448 -38.016 1.00 78.38 172 LEU A O 1
ATOM 1372 N N . LYS A 1 173 ? 23.202 0.301 -37.590 1.00 80.44 173 LYS A N 1
ATOM 1373 C CA . LYS A 1 173 ? 22.875 1.724 -37.786 1.00 80.44 173 LYS A CA 1
ATOM 1374 C C . LYS A 1 173 ? 22.451 2.041 -39.218 1.00 80.44 173 LYS A C 1
ATOM 1376 O O . LYS A 1 173 ? 21.462 2.740 -39.404 1.00 80.44 173 LYS A O 1
ATOM 1381 N N . GLU A 1 174 ? 23.153 1.508 -40.216 1.00 79.25 174 GLU A N 1
ATOM 1382 C CA . GLU A 1 174 ? 22.810 1.692 -41.638 1.00 79.25 174 GLU A CA 1
ATOM 1383 C C . GLU A 1 174 ? 21.431 1.126 -41.999 1.00 79.25 174 GLU A C 1
ATOM 1385 O O . GLU A 1 174 ? 20.810 1.568 -42.961 1.00 79.25 174 GLU A O 1
ATOM 1390 N N . ARG A 1 175 ? 20.936 0.168 -41.210 1.00 74.50 175 ARG A N 1
ATOM 1391 C CA . ARG A 1 175 ? 19.648 -0.507 -41.413 1.00 74.50 175 ARG A CA 1
ATOM 1392 C C . ARG A 1 175 ? 18.515 0.064 -40.562 1.00 74.50 175 ARG A C 1
ATOM 1394 O O . ARG A 1 175 ? 17.468 -0.558 -40.469 1.00 74.50 175 ARG A O 1
ATOM 1401 N N . GLY A 1 176 ? 18.721 1.231 -39.949 1.00 70.94 176 GLY A N 1
ATOM 1402 C CA . GLY A 1 176 ? 17.675 1.942 -39.208 1.00 70.94 176 GLY A CA 1
ATOM 1403 C C . GLY A 1 176 ? 17.559 1.569 -37.730 1.00 70.94 176 GLY A C 1
ATOM 1404 O O . GLY A 1 176 ? 16.737 2.146 -37.032 1.00 70.94 176 GLY A O 1
ATOM 1405 N N . PHE A 1 177 ? 18.420 0.696 -37.196 1.00 75.62 177 PHE A N 1
ATOM 1406 C CA . PHE A 1 177 ? 18.392 0.330 -35.770 1.00 75.62 177 PHE A CA 1
ATOM 1407 C C . PHE A 1 177 ? 19.132 1.326 -34.862 1.00 75.62 177 PHE A C 1
ATOM 1409 O O . PHE A 1 177 ? 19.416 1.023 -33.706 1.00 75.62 177 PHE A O 1
ATOM 1416 N N . ALA A 1 178 ? 19.484 2.512 -35.366 1.00 69.38 178 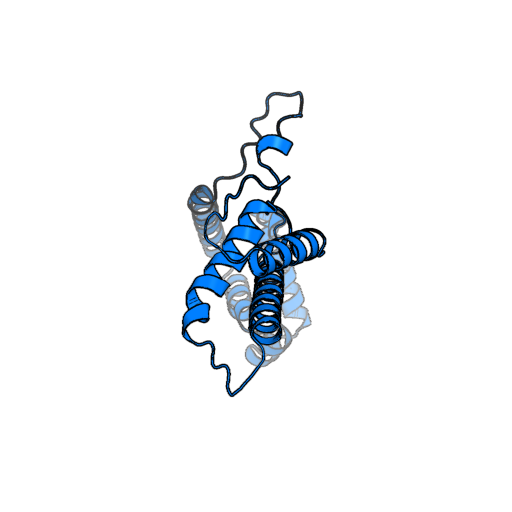ALA A N 1
ATOM 1417 C CA . ALA A 1 178 ? 20.253 3.503 -34.615 1.00 69.38 178 ALA A CA 1
ATOM 1418 C C . ALA A 1 178 ? 19.539 3.972 -33.333 1.00 69.38 178 ALA A C 1
ATOM 1420 O O . ALA A 1 178 ? 20.206 4.209 -32.330 1.00 69.38 178 ALA A O 1
ATOM 1421 N N . GLU A 1 179 ? 18.207 4.042 -33.358 1.00 64.94 179 GLU A N 1
ATOM 1422 C CA . GLU A 1 179 ? 17.357 4.457 -32.230 1.00 64.94 179 GLU A CA 1
ATOM 1423 C C . GLU A 1 179 ? 17.262 3.398 -31.117 1.00 64.94 179 GLU A C 1
ATOM 1425 O O . GLU A 1 179 ? 16.852 3.697 -30.001 1.00 64.94 179 GLU A O 1
ATOM 1430 N N . TYR A 1 180 ? 17.696 2.163 -31.388 1.00 63.94 180 TYR A N 1
ATOM 1431 C CA . TYR A 1 180 ? 17.675 1.049 -30.432 1.00 63.94 180 TYR A CA 1
ATOM 1432 C C . TYR A 1 180 ? 19.060 0.742 -29.835 1.00 63.94 180 TYR A C 1
ATOM 1434 O O . TYR A 1 180 ? 19.203 -0.172 -29.022 1.00 63.94 180 TYR A O 1
ATOM 1442 N N . LEU A 1 181 ? 20.096 1.485 -30.240 1.00 64.88 181 LEU A N 1
ATOM 1443 C CA . LEU A 1 181 ? 21.493 1.302 -29.834 1.00 64.88 181 LEU A CA 1
ATOM 1444 C C . LEU A 1 181 ? 21.939 2.452 -28.912 1.00 64.88 181 LEU A C 1
ATOM 1446 O O . LEU A 1 181 ? 22.778 3.271 -29.302 1.00 64.88 181 LEU A O 1
ATOM 1450 N N . HIS A 1 182 ? 21.362 2.514 -27.708 1.00 50.53 182 HIS A N 1
ATOM 1451 C CA . HIS A 1 182 ? 21.696 3.484 -26.654 1.00 50.53 182 HIS A CA 1
ATOM 1452 C C . HIS A 1 182 ? 22.549 2.879 -25.534 1.00 50.53 182 HIS A C 1
ATOM 1454 O O . HIS A 1 182 ? 22.288 1.720 -25.138 1.00 50.53 182 HIS A O 1
#

Foldseek 3Di:
DAPDDPPPDDVLLLVLLLVLLVVLCPDPLDPPDDSNRSSVQLVVQCVVCVVVDDVVVDDPNVVSNVSSVVSS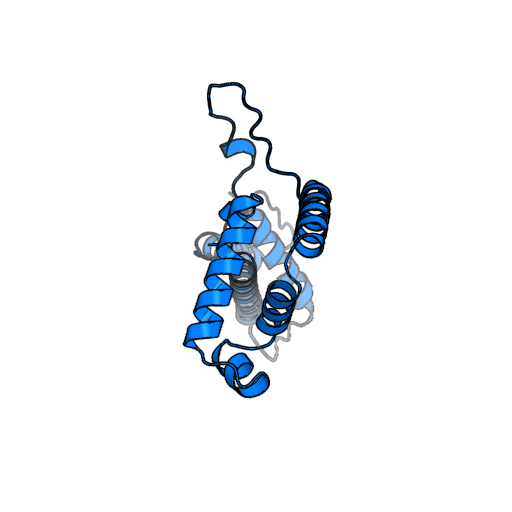VVVSVVSVVVVVVDVDDDDDPVVPPPDPDPDPPDPPDPVCVVVVVVVVVVLVVVLLVPDDPVLNVLVVCVVPDDLVRCCVVVVPDSVVSVVSVVVSLVSCVVSPCVVVPD